Protein AF-A0ABD1EF48-F1 (afdb_monomer_lite)

Structure (mmCIF, N/CA/C/O backbone):
data_AF-A0ABD1EF48-F1
#
_entry.id   AF-A0ABD1EF48-F1
#
loop_
_atom_site.group_PDB
_atom_site.id
_atom_site.type_symbol
_atom_site.label_atom_id
_atom_site.label_alt_id
_atom_site.label_comp_id
_atom_site.label_asym_id
_atom_site.label_entity_id
_atom_site.label_seq_id
_atom_site.pdbx_PDB_ins_code
_atom_site.Cartn_x
_atom_site.Cartn_y
_atom_site.Cartn_z
_atom_site.occupancy
_atom_site.B_iso_or_equiv
_atom_site.auth_seq_id
_atom_site.auth_comp_id
_atom_site.auth_asym_id
_atom_site.auth_atom_id
_atom_site.pdbx_PDB_model_num
ATOM 1 N N . MET A 1 1 ? 4.034 -10.628 6.344 1.00 58.25 1 MET A N 1
ATOM 2 C CA . MET A 1 1 ? 2.666 -10.554 5.795 1.00 58.25 1 MET A CA 1
ATOM 3 C C . MET A 1 1 ? 2.713 -9.845 4.451 1.00 58.25 1 MET A C 1
ATOM 5 O O . MET A 1 1 ? 3.272 -8.756 4.382 1.00 58.25 1 MET A O 1
ATOM 9 N N . HIS A 1 2 ? 2.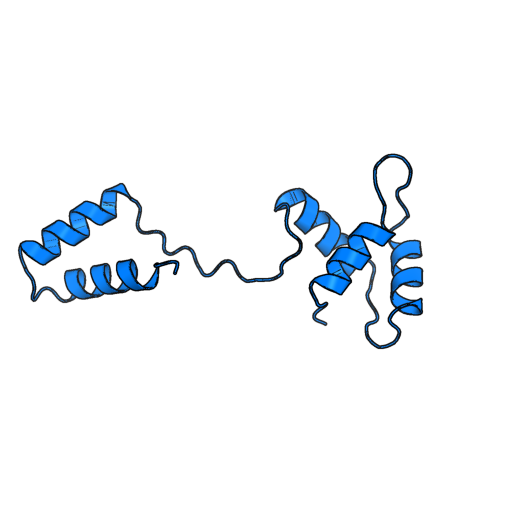194 -10.466 3.394 1.00 77.94 2 HIS A N 1
ATOM 10 C CA . HIS A 1 2 ? 2.224 -9.905 2.045 1.00 77.94 2 HIS A CA 1
ATOM 11 C C . HIS A 1 2 ? 0.788 -9.672 1.573 1.00 77.94 2 HIS A C 1
ATOM 13 O O . HIS A 1 2 ? 0.048 -10.626 1.367 1.00 77.94 2 HIS A O 1
ATOM 19 N N . LEU A 1 3 ? 0.389 -8.406 1.439 1.00 87.50 3 LEU A N 1
ATOM 20 C CA . LEU A 1 3 ? -0.914 -8.065 0.869 1.00 87.50 3 LEU A CA 1
ATOM 21 C C . LEU A 1 3 ? -0.887 -8.288 -0.640 1.00 87.50 3 LEU A C 1
ATOM 23 O O . LEU A 1 3 ? 0.102 -7.977 -1.302 1.00 87.50 3 LEU A O 1
ATOM 27 N N . VAL A 1 4 ? -1.973 -8.779 -1.218 1.00 91.06 4 VAL A N 1
ATOM 28 C CA . VAL A 1 4 ? -2.109 -8.749 -2.680 1.00 91.06 4 VAL A CA 1
ATOM 29 C C . VAL A 1 4 ? -2.370 -7.318 -3.159 1.00 91.06 4 VAL A C 1
ATOM 31 O O . VAL A 1 4 ? -2.723 -6.427 -2.385 1.00 91.06 4 VAL A O 1
ATOM 34 N N . GLU A 1 5 ? -2.163 -7.057 -4.448 1.00 91.31 5 GLU A N 1
ATOM 35 C CA . GLU A 1 5 ? -2.295 -5.704 -4.998 1.00 91.31 5 GLU A CA 1
ATOM 36 C C . GLU A 1 5 ? -3.704 -5.127 -4.801 1.00 91.31 5 GLU A C 1
ATOM 38 O O . GLU A 1 5 ? -3.836 -3.986 -4.363 1.00 91.31 5 GLU A O 1
ATOM 43 N N . SER A 1 6 ? -4.745 -5.943 -4.987 1.00 92.25 6 SER A N 1
ATOM 44 C CA . SER A 1 6 ? -6.141 -5.564 -4.730 1.00 92.25 6 SER A CA 1
ATOM 45 C C . SER A 1 6 ? -6.383 -5.135 -3.280 1.00 92.25 6 SER A C 1
ATOM 47 O O . SER A 1 6 ? -7.084 -4.157 -3.030 1.00 92.25 6 SER A O 1
ATOM 49 N N . GLN A 1 7 ? -5.752 -5.806 -2.314 1.00 92.88 7 GLN A N 1
ATOM 50 C CA . GLN A 1 7 ? -5.812 -5.424 -0.906 1.00 92.88 7 GLN A CA 1
ATOM 51 C C . GLN A 1 7 ? -5.109 -4.085 -0.669 1.00 92.88 7 GLN A C 1
ATOM 53 O O . GLN A 1 7 ? -5.680 -3.226 -0.007 1.00 92.88 7 GLN A O 1
ATOM 58 N N . ARG A 1 8 ? -3.923 -3.852 -1.253 1.00 92.69 8 ARG A N 1
ATOM 59 C CA . ARG A 1 8 ? -3.220 -2.554 -1.152 1.00 92.69 8 ARG A CA 1
ATOM 60 C C . ARG A 1 8 ? -4.010 -1.410 -1.799 1.00 92.69 8 ARG A C 1
ATOM 62 O O . ARG A 1 8 ? -4.022 -0.304 -1.267 1.00 92.69 8 ARG A O 1
ATOM 69 N N . ILE A 1 9 ? -4.693 -1.665 -2.913 1.00 93.38 9 ILE A N 1
ATOM 70 C CA . ILE A 1 9 ? -5.620 -0.699 -3.521 1.00 93.38 9 ILE A CA 1
ATOM 71 C C . ILE A 1 9 ? -6.781 -0.434 -2.563 1.00 93.38 9 ILE A C 1
ATOM 73 O O . ILE A 1 9 ? -7.102 0.721 -2.296 1.00 93.38 9 ILE A O 1
ATOM 77 N N . GLY A 1 10 ? -7.350 -1.489 -1.975 1.00 93.62 10 GLY A N 1
ATOM 78 C CA . GLY A 1 10 ? -8.373 -1.377 -0.939 1.00 93.62 10 GLY A CA 1
ATOM 79 C C . GLY A 1 10 ? -7.923 -0.510 0.237 1.00 93.62 10 GLY A C 1
ATOM 80 O O . GLY A 1 10 ? -8.693 0.336 0.685 1.00 93.62 10 GLY A O 1
ATOM 81 N N . VAL A 1 11 ? -6.663 -0.646 0.671 1.00 93.50 11 VAL A N 1
ATOM 82 C CA . VAL A 1 11 ? -6.066 0.215 1.702 1.00 93.50 11 VAL A CA 1
ATOM 83 C C . VAL A 1 11 ? -6.154 1.689 1.288 1.00 93.50 11 VAL A C 1
ATOM 85 O O . VAL A 1 11 ? -6.669 2.511 2.042 1.00 93.50 11 VAL A O 1
ATOM 88 N N . LEU A 1 12 ? -5.708 2.032 0.077 1.00 92.62 12 LEU A N 1
ATOM 89 C CA . LEU A 1 12 ? -5.745 3.414 -0.418 1.00 92.62 12 LEU A CA 1
ATOM 90 C C . LEU A 1 12 ? -7.176 3.950 -0.575 1.00 92.62 12 LEU A C 1
ATOM 92 O O . LEU A 1 12 ? -7.443 5.094 -0.211 1.00 92.62 12 LEU A O 1
ATOM 96 N N . MET A 1 13 ? -8.109 3.124 -1.054 1.00 93.19 13 MET A N 1
ATOM 97 C CA . MET A 1 13 ? -9.522 3.500 -1.177 1.00 93.19 13 MET A CA 1
ATOM 98 C C . MET A 1 13 ? -10.162 3.784 0.189 1.00 93.19 13 MET A C 1
ATOM 100 O O . MET A 1 13 ? -10.938 4.729 0.323 1.00 93.19 13 MET A O 1
ATOM 104 N N . MET A 1 14 ? -9.830 2.988 1.209 1.00 92.88 14 MET A N 1
ATOM 105 C CA . MET A 1 14 ? -10.346 3.163 2.570 1.00 92.88 14 MET A CA 1
ATOM 106 C C . MET A 1 14 ? -9.764 4.393 3.272 1.00 92.88 14 MET A C 1
ATOM 108 O O . MET A 1 14 ? -10.483 5.039 4.035 1.00 92.88 14 MET A O 1
ATOM 112 N N . ILE A 1 15 ? -8.504 4.750 3.001 1.00 91.81 15 ILE A N 1
ATOM 113 C CA . ILE A 1 15 ? -7.904 6.002 3.494 1.00 91.81 15 ILE A CA 1
ATOM 114 C C . ILE A 1 15 ? -8.685 7.211 2.964 1.00 91.81 15 ILE A C 1
ATOM 116 O O . ILE A 1 15 ? -8.922 8.154 3.715 1.00 91.81 15 ILE A O 1
ATOM 120 N N . GLY A 1 16 ? -9.119 7.166 1.702 1.00 88.44 16 GLY A N 1
ATOM 121 C CA . GLY A 1 16 ? -9.829 8.265 1.050 1.00 88.44 16 GLY A CA 1
ATOM 122 C C . GLY A 1 16 ? -8.891 9.309 0.434 1.00 88.44 16 GLY A C 1
ATOM 123 O O . GLY A 1 16 ? -7.686 9.091 0.297 1.00 88.44 16 GLY A O 1
ATOM 124 N N . TYR A 1 17 ? -9.458 10.442 0.011 1.00 86.19 17 TYR A N 1
ATOM 125 C CA . TYR A 1 17 ? -8.735 11.496 -0.709 1.00 86.19 17 TYR A CA 1
ATOM 126 C C . TYR A 1 17 ? -9.231 12.901 -0.333 1.00 86.19 17 TYR A C 1
ATOM 128 O O . TYR A 1 17 ? -10.404 13.101 -0.001 1.00 86.19 17 TYR A O 1
ATOM 136 N N . GLY A 1 18 ? -8.326 13.883 -0.416 1.00 83.50 18 GLY A N 1
ATOM 137 C CA . GLY A 1 18 ? -8.609 15.294 -0.154 1.00 83.50 18 GLY A CA 1
ATOM 138 C C . GLY A 1 18 ? -9.121 15.526 1.268 1.00 83.50 18 GLY A C 1
ATOM 139 O O . GLY A 1 18 ? -8.529 15.068 2.244 1.00 83.50 18 GLY A O 1
ATOM 140 N N . ASN A 1 19 ? -10.263 16.201 1.385 1.00 86.00 19 ASN A N 1
ATOM 141 C CA . ASN A 1 19 ? -10.855 16.549 2.680 1.00 86.00 19 ASN A CA 1
ATOM 142 C C . ASN A 1 19 ? -11.533 15.357 3.380 1.00 86.00 19 ASN A C 1
ATOM 144 O O . ASN A 1 19 ? -11.949 15.476 4.527 1.00 86.00 19 ASN A O 1
ATOM 148 N N . ARG A 1 20 ? -11.662 14.206 2.705 1.00 83.56 20 ARG A N 1
ATOM 149 C CA . ARG A 1 20 ? -12.294 12.988 3.240 1.00 83.56 20 ARG A CA 1
ATOM 150 C C . ARG A 1 20 ? -11.249 11.911 3.520 1.00 83.56 20 ARG A C 1
ATOM 152 O O . ARG A 1 20 ? -11.368 10.787 3.035 1.00 83.56 20 ARG A O 1
ATOM 159 N N . THR A 1 21 ? -10.209 12.278 4.265 1.00 88.62 21 THR A N 1
ATOM 160 C CA . THR A 1 21 ? -9.142 11.349 4.652 1.00 88.62 21 THR A CA 1
ATOM 161 C C . THR A 1 21 ? -9.418 10.795 6.049 1.00 88.62 21 THR A C 1
ATOM 163 O O . THR A 1 21 ? -9.622 11.567 6.985 1.00 88.62 21 THR A O 1
ATOM 166 N N . ARG A 1 22 ? -9.428 9.468 6.197 1.00 91.50 22 ARG A N 1
ATOM 167 C CA . ARG A 1 22 ? -9.542 8.792 7.500 1.00 91.50 22 ARG A CA 1
ATOM 168 C C . ARG A 1 22 ? -8.198 8.735 8.214 1.00 91.50 22 ARG A C 1
ATOM 170 O O . ARG A 1 22 ? -7.143 8.770 7.577 1.00 91.50 22 ARG A O 1
ATOM 177 N N . LYS A 1 23 ? -8.242 8.585 9.539 1.00 91.19 23 LYS A N 1
ATOM 178 C CA . LYS A 1 23 ? -7.049 8.277 10.338 1.00 91.19 23 LYS A CA 1
ATOM 179 C C . LYS A 1 23 ? -6.581 6.850 10.053 1.00 91.19 23 LYS A C 1
ATOM 181 O O . LYS A 1 23 ? -7.390 5.957 9.803 1.00 91.19 23 LYS A O 1
ATOM 186 N N . GLU A 1 24 ? -5.276 6.619 10.141 1.00 89.06 24 GLU A N 1
ATOM 187 C CA . GLU A 1 24 ? -4.677 5.304 9.899 1.00 89.06 24 GLU A CA 1
ATOM 188 C C . GLU A 1 24 ? -5.169 4.240 10.887 1.00 89.06 24 GLU A C 1
ATOM 190 O O . GLU A 1 24 ? -5.271 3.077 10.510 1.00 89.06 24 GLU A O 1
ATOM 195 N N . SER A 1 25 ? -5.498 4.628 12.125 1.00 90.31 25 SER A N 1
ATOM 196 C CA . SER A 1 25 ? -6.059 3.728 13.139 1.00 90.31 25 SER A CA 1
ATOM 197 C C . SER A 1 25 ? -7.436 3.199 12.734 1.00 90.31 25 SER A C 1
ATOM 199 O O . SER A 1 25 ? -7.620 1.996 12.622 1.00 90.31 25 SER A O 1
ATOM 201 N N . GLU A 1 26 ? -8.359 4.103 12.408 1.00 91.00 26 GLU A N 1
ATOM 202 C CA . GLU A 1 26 ? -9.724 3.777 11.980 1.00 91.00 26 GLU A CA 1
ATOM 203 C C . GLU A 1 26 ? -9.718 2.924 10.708 1.00 91.00 26 GLU A C 1
ATOM 205 O O . GLU A 1 26 ? -10.470 1.964 10.558 1.00 91.00 26 GLU A O 1
ATOM 210 N N . MET A 1 27 ? -8.826 3.260 9.780 1.00 91.06 27 MET A N 1
ATOM 211 C CA . MET A 1 27 ? -8.659 2.502 8.554 1.00 91.06 27 MET A CA 1
ATOM 212 C C . MET A 1 27 ? -8.124 1.087 8.824 1.00 91.06 27 MET A C 1
ATOM 214 O O . MET A 1 27 ? -8.575 0.138 8.180 1.00 91.06 27 MET A O 1
ATOM 218 N N . CYS A 1 28 ? -7.191 0.940 9.768 1.00 93.31 28 CYS A N 1
ATOM 219 C CA . CYS A 1 28 ? -6.669 -0.357 10.184 1.00 93.31 28 CYS A CA 1
ATOM 220 C C . CYS A 1 28 ? -7.801 -1.239 10.722 1.00 93.31 28 CYS A C 1
ATOM 222 O O . CYS A 1 28 ? -7.950 -2.374 10.273 1.00 93.31 28 CYS A O 1
ATOM 224 N N . ASP A 1 29 ? -8.640 -0.688 11.599 1.00 93.75 29 ASP A N 1
ATOM 225 C CA . ASP A 1 29 ? -9.785 -1.396 12.173 1.00 93.75 29 ASP A CA 1
ATOM 226 C C . ASP A 1 29 ? -10.763 -1.842 11.075 1.00 93.75 29 ASP A C 1
ATOM 228 O O . ASP A 1 29 ? -11.119 -3.017 10.988 1.00 93.75 29 ASP A O 1
ATOM 232 N N . LEU A 1 30 ? -11.122 -0.938 10.156 1.00 93.50 30 LEU A N 1
ATOM 233 C CA . LEU A 1 30 ? -12.004 -1.246 9.024 1.00 93.50 30 LEU A CA 1
ATOM 234 C C . LEU A 1 30 ? -11.435 -2.331 8.103 1.00 93.50 30 LEU A C 1
ATOM 236 O O . LEU A 1 30 ? -12.168 -3.210 7.641 1.00 93.50 30 LEU A O 1
ATOM 240 N N . PHE A 1 31 ? -10.135 -2.272 7.812 1.00 94.00 31 PHE A N 1
ATOM 241 C CA . PHE A 1 31 ? -9.485 -3.266 6.967 1.00 94.00 31 PHE A CA 1
ATOM 242 C C . PHE A 1 31 ? -9.488 -4.642 7.635 1.00 94.00 31 PHE A C 1
ATOM 244 O O . PHE A 1 31 ? -9.806 -5.632 6.978 1.00 94.00 31 PHE A O 1
ATOM 251 N N . ASN A 1 32 ? -9.185 -4.696 8.930 1.00 93.62 32 ASN A N 1
ATOM 252 C CA . ASN A 1 32 ? -9.100 -5.936 9.697 1.00 93.62 32 ASN A CA 1
ATOM 253 C C . ASN A 1 32 ? -10.472 -6.587 9.903 1.00 93.62 32 ASN A C 1
ATOM 255 O O . ASN A 1 32 ? -10.573 -7.809 9.872 1.00 93.62 32 ASN A O 1
ATOM 259 N N . VAL A 1 33 ? -11.537 -5.787 10.015 1.00 94.62 33 VAL A N 1
ATOM 260 C CA . VAL A 1 33 ? -12.922 -6.288 9.999 1.00 94.62 33 VAL A CA 1
ATOM 261 C C . VAL A 1 33 ? -13.282 -6.878 8.633 1.00 94.62 33 VAL A C 1
ATOM 263 O O . VAL A 1 33 ? -13.924 -7.922 8.559 1.00 94.62 33 VAL A O 1
ATOM 266 N N . LYS A 1 34 ? -12.868 -6.231 7.535 1.00 92.00 34 LYS A N 1
ATOM 267 C CA . LYS A 1 34 ? -13.160 -6.711 6.175 1.00 92.00 34 LYS A CA 1
ATOM 268 C C . LYS A 1 34 ? -12.349 -7.954 5.794 1.00 92.00 34 LYS A C 1
ATOM 270 O O . LYS A 1 34 ? -12.841 -8.788 5.038 1.00 92.00 34 LYS A O 1
ATOM 275 N N . TYR A 1 35 ? -11.112 -8.052 6.271 1.00 90.56 35 TYR A N 1
ATOM 276 C CA . TYR A 1 35 ? -10.179 -9.132 5.958 1.00 90.56 35 TYR A CA 1
ATOM 277 C C . TYR A 1 35 ? -9.623 -9.746 7.252 1.00 90.56 35 TYR A C 1
ATOM 279 O O . TYR A 1 35 ? -8.457 -9.515 7.580 1.00 90.56 35 TYR A O 1
ATOM 287 N N . PRO A 1 36 ? -10.427 -10.547 7.976 1.00 88.19 36 PRO A N 1
ATOM 288 C CA . PRO A 1 36 ? -10.023 -11.112 9.265 1.00 88.19 36 PRO A CA 1
ATOM 289 C C . PRO A 1 36 ? -8.783 -12.011 9.150 1.00 88.19 36 PRO A C 1
ATOM 291 O O . PRO A 1 36 ? -7.915 -11.983 10.019 1.00 88.19 36 PRO A O 1
ATOM 294 N N . ASP A 1 37 ? -8.632 -12.719 8.028 1.00 89.25 37 ASP A N 1
ATOM 295 C CA . ASP A 1 37 ? -7.476 -13.590 7.769 1.00 89.25 37 ASP A CA 1
ATOM 296 C C . ASP A 1 37 ? -6.188 -12.814 7.438 1.00 89.25 37 ASP A C 1
ATOM 298 O O . ASP A 1 37 ? -5.100 -13.385 7.372 1.00 89.25 37 ASP A O 1
ATOM 302 N N . HIS A 1 38 ? -6.297 -11.507 7.182 1.00 85.38 38 HIS A N 1
ATOM 303 C CA . HIS A 1 38 ? -5.194 -10.660 6.736 1.00 85.38 38 HIS A CA 1
ATOM 304 C C . HIS A 1 38 ? -5.120 -9.393 7.587 1.00 85.38 38 HIS A C 1
ATOM 306 O O . HIS A 1 38 ? -5.243 -8.276 7.084 1.00 85.38 38 HIS A O 1
ATOM 312 N N . HIS A 1 39 ? -4.855 -9.572 8.878 1.00 90.75 39 HIS A N 1
ATOM 313 C CA . HIS A 1 39 ? -4.771 -8.467 9.823 1.00 90.75 39 HIS A CA 1
ATOM 314 C C . HIS A 1 39 ? -3.540 -7.583 9.576 1.00 90.75 39 HIS A C 1
ATOM 316 O O . HIS A 1 39 ? -2.398 -8.033 9.677 1.00 90.75 39 HIS A O 1
ATOM 322 N N . ILE A 1 40 ? -3.755 -6.304 9.286 1.00 92.00 40 ILE A N 1
ATOM 323 C CA . ILE A 1 40 ? -2.703 -5.301 9.124 1.00 92.00 40 ILE A CA 1
ATOM 324 C C . ILE A 1 40 ? -2.537 -4.468 10.396 1.00 92.00 40 ILE A C 1
ATOM 326 O O . ILE A 1 40 ? -3.374 -4.479 11.296 1.00 92.00 40 ILE A O 1
ATOM 330 N N . ILE A 1 41 ? -1.426 -3.738 10.457 1.00 93.25 41 ILE A N 1
ATOM 331 C CA . ILE A 1 41 ? -1.124 -2.753 11.498 1.00 93.25 41 ILE A CA 1
ATOM 332 C C . ILE A 1 41 ? -0.948 -1.371 10.862 1.00 93.25 41 ILE A C 1
ATOM 334 O O . ILE A 1 41 ? -0.646 -1.262 9.669 1.00 93.25 41 ILE A O 1
ATOM 338 N N . GLN A 1 42 ? -1.037 -0.308 11.664 1.00 93.12 42 GLN A N 1
ATOM 339 C CA . GLN A 1 42 ? -0.877 1.076 11.187 1.00 93.12 42 GLN A CA 1
ATOM 340 C C . GLN A 1 42 ? 0.446 1.313 10.438 1.00 93.12 42 GLN A C 1
ATOM 342 O O . GLN A 1 42 ? 0.483 2.053 9.455 1.00 93.12 42 GLN A O 1
ATOM 347 N N . ALA A 1 43 ? 1.537 0.649 10.841 1.00 92.25 43 ALA A N 1
ATOM 348 C CA . ALA A 1 43 ? 2.820 0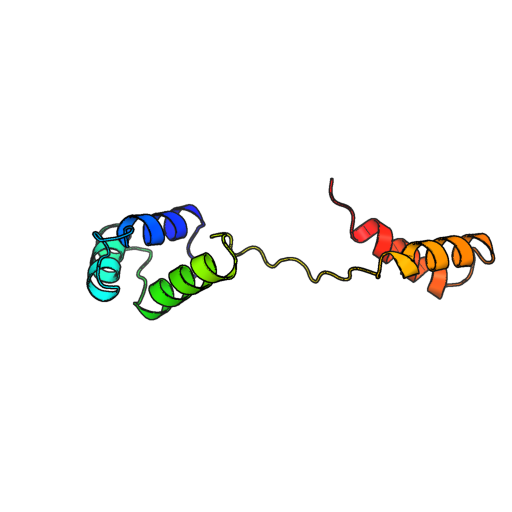.743 10.141 1.00 92.25 43 ALA A CA 1
ATOM 349 C C . ALA A 1 43 ? 2.723 0.262 8.678 1.00 92.25 43 ALA A C 1
ATOM 351 O O . ALA A 1 43 ? 3.310 0.868 7.781 1.00 92.25 43 ALA A O 1
ATOM 352 N N . THR A 1 44 ? 1.930 -0.782 8.419 1.00 91.62 44 THR A N 1
ATOM 353 C CA . THR A 1 44 ? 1.661 -1.303 7.071 1.00 91.62 44 THR A CA 1
ATOM 354 C C . THR A 1 44 ? 0.894 -0.282 6.235 1.00 91.62 44 THR A C 1
ATOM 356 O O . THR A 1 44 ? 1.267 -0.020 5.091 1.00 91.62 44 THR A O 1
ATOM 359 N N . VAL A 1 45 ? -0.131 0.346 6.820 1.00 92.31 45 VAL A N 1
ATOM 360 C CA . VAL A 1 45 ? -0.920 1.415 6.183 1.00 92.31 45 VAL A CA 1
ATOM 361 C C . VAL A 1 45 ? -0.019 2.588 5.795 1.00 92.31 45 VAL A C 1
ATOM 363 O O . VAL A 1 45 ? -0.018 3.023 4.642 1.00 92.31 45 VAL A O 1
ATOM 366 N N . ASN A 1 46 ? 0.820 3.045 6.728 1.00 92.56 46 ASN A N 1
ATOM 367 C CA . ASN A 1 46 ? 1.772 4.129 6.494 1.00 92.56 46 ASN A CA 1
ATOM 368 C C . ASN A 1 46 ? 2.776 3.796 5.392 1.00 92.56 46 ASN A C 1
ATOM 370 O O . ASN A 1 46 ? 3.014 4.628 4.517 1.00 92.56 46 ASN A O 1
ATOM 374 N N . LYS A 1 47 ? 3.318 2.574 5.382 1.00 91.69 47 LYS A N 1
ATOM 375 C CA . LYS A 1 47 ? 4.240 2.121 4.334 1.00 91.69 47 LYS A CA 1
ATOM 376 C C . LYS A 1 47 ? 3.586 2.153 2.951 1.00 91.69 47 LYS A C 1
ATOM 378 O O . LYS A 1 47 ? 4.203 2.635 2.003 1.00 91.69 47 LYS A O 1
ATOM 383 N N . ILE A 1 48 ? 2.344 1.681 2.832 1.00 91.75 48 ILE A N 1
ATOM 384 C CA . ILE A 1 48 ? 1.595 1.688 1.565 1.00 91.75 48 ILE A CA 1
ATOM 385 C C . ILE A 1 48 ? 1.304 3.122 1.119 1.00 91.75 48 ILE A C 1
ATOM 387 O O . ILE A 1 48 ? 1.573 3.466 -0.032 1.00 91.75 48 ILE A O 1
ATOM 391 N N . LYS A 1 49 ? 0.823 3.975 2.032 1.00 91.56 49 LYS A N 1
ATOM 392 C CA . LYS A 1 49 ? 0.546 5.391 1.756 1.00 91.56 4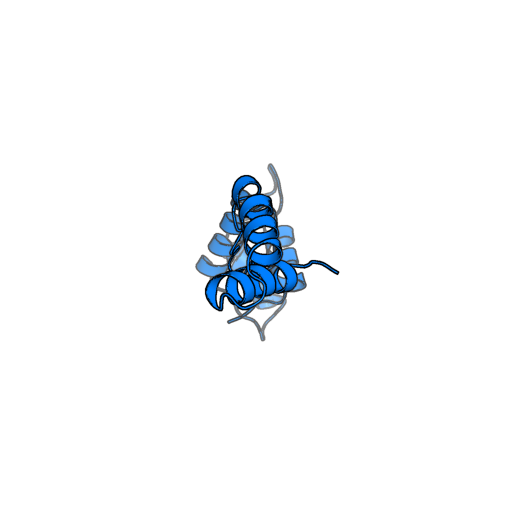9 LYS A CA 1
ATOM 393 C C . LYS A 1 49 ? 1.801 6.121 1.287 1.00 91.56 49 LYS A C 1
ATOM 395 O O . LYS A 1 49 ? 1.768 6.817 0.274 1.00 91.56 49 LYS A O 1
ATOM 400 N N . TRP A 1 50 ? 2.902 5.957 2.017 1.00 91.62 50 TRP A N 1
ATOM 401 C CA . TRP A 1 50 ? 4.183 6.571 1.689 1.00 91.62 50 TRP A CA 1
ATOM 402 C C . TRP A 1 50 ? 4.664 6.117 0.315 1.00 91.62 50 TRP A C 1
ATOM 404 O O . TRP A 1 50 ? 4.920 6.957 -0.540 1.00 91.62 50 TRP A O 1
ATOM 414 N N . LYS A 1 51 ? 4.686 4.804 0.066 1.00 91.25 51 LYS A N 1
ATOM 415 C CA . LYS A 1 51 ? 5.122 4.237 -1.212 1.00 91.25 51 LYS A CA 1
ATOM 416 C C . LYS A 1 51 ? 4.276 4.726 -2.384 1.00 91.25 51 LYS A C 1
ATOM 418 O O . LYS A 1 51 ? 4.820 5.058 -3.430 1.00 91.25 51 LYS A O 1
ATOM 423 N N . PHE A 1 52 ? 2.957 4.785 -2.222 1.00 91.31 52 PHE A N 1
ATOM 424 C CA . PHE A 1 52 ? 2.085 5.297 -3.274 1.00 91.31 52 PHE A CA 1
ATOM 425 C C . PHE A 1 52 ? 2.372 6.773 -3.568 1.00 91.31 52 PHE A C 1
ATOM 427 O O . PHE A 1 52 ? 2.462 7.154 -4.728 1.00 91.31 52 PHE A O 1
ATOM 434 N N . ARG A 1 53 ? 2.594 7.594 -2.534 1.00 89.75 53 ARG A N 1
ATOM 435 C CA . ARG A 1 53 ? 2.936 9.014 -2.706 1.00 89.75 53 ARG A CA 1
ATOM 436 C C . ARG A 1 53 ? 4.314 9.235 -3.331 1.00 89.75 53 ARG A C 1
ATOM 438 O O . ARG A 1 53 ? 4.474 10.198 -4.069 1.00 89.75 53 ARG A O 1
ATOM 445 N N . THR A 1 54 ? 5.298 8.389 -3.029 1.00 90.19 54 THR A N 1
ATOM 446 C CA . THR A 1 54 ? 6.677 8.560 -3.515 1.00 90.19 54 THR A CA 1
ATOM 447 C C . THR A 1 54 ? 6.921 7.915 -4.872 1.00 90.19 54 THR A C 1
ATOM 449 O O . THR A 1 54 ? 7.632 8.482 -5.695 1.00 90.19 54 THR A O 1
ATOM 452 N N . VAL A 1 55 ? 6.352 6.734 -5.113 1.00 89.69 55 VAL A N 1
ATOM 453 C CA . VAL A 1 55 ? 6.616 5.932 -6.319 1.00 89.69 55 VAL A CA 1
ATOM 454 C C . VAL A 1 55 ? 5.449 5.977 -7.312 1.00 89.69 55 VAL A C 1
ATOM 456 O O . VAL A 1 55 ? 5.643 5.699 -8.492 1.00 89.69 55 VAL A O 1
ATOM 459 N N . GLY A 1 56 ? 4.236 6.311 -6.863 1.00 87.81 56 GLY A N 1
ATOM 460 C CA . GLY A 1 56 ? 3.053 6.417 -7.724 1.00 87.81 56 GLY A CA 1
ATOM 461 C C . GLY A 1 56 ? 2.391 5.085 -8.085 1.00 87.81 56 GLY A C 1
ATOM 462 O O . GLY A 1 56 ? 1.446 5.075 -8.867 1.00 87.81 56 GLY A O 1
ATOM 463 N N . HIS A 1 57 ? 2.846 3.952 -7.533 1.00 87.56 57 HIS A N 1
ATOM 464 C CA . HIS A 1 57 ? 2.238 2.644 -7.792 1.00 87.56 57 HIS A CA 1
ATOM 465 C C . HIS A 1 57 ? 2.098 1.780 -6.536 1.00 87.56 57 HIS A C 1
ATOM 467 O O . HIS A 1 57 ? 2.882 1.858 -5.589 1.00 87.56 57 HIS A O 1
ATOM 473 N N . VAL A 1 58 ? 1.101 0.895 -6.560 1.00 88.69 58 VAL A N 1
ATOM 474 C CA . VAL A 1 58 ? 0.781 -0.050 -5.474 1.00 88.69 58 VAL A CA 1
ATOM 475 C C . VAL A 1 58 ? 1.541 -1.371 -5.567 1.00 88.69 58 VAL A C 1
ATOM 477 O O . VAL A 1 58 ? 1.654 -2.083 -4.568 1.00 88.69 58 VAL A O 1
ATOM 480 N N . SER A 1 59 ? 2.088 -1.697 -6.741 1.00 84.38 59 SER A N 1
ATOM 481 C CA . SER A 1 59 ? 2.741 -2.986 -6.969 1.00 84.38 59 SER A CA 1
ATOM 482 C C . SER A 1 59 ? 3.983 -3.170 -6.097 1.00 84.38 59 SER A C 1
ATOM 484 O O . SER A 1 59 ? 4.821 -2.271 -6.022 1.00 84.38 59 SER A O 1
ATOM 486 N N . ASP A 1 60 ? 4.117 -4.328 -5.445 1.00 76.19 60 ASP A N 1
ATOM 487 C CA . ASP A 1 60 ? 5.315 -4.733 -4.683 1.00 76.19 60 ASP A CA 1
ATOM 488 C C . ASP A 1 60 ? 6.386 -5.401 -5.533 1.00 76.19 60 ASP A C 1
ATOM 490 O O . ASP A 1 60 ? 7.406 -5.808 -4.981 1.00 76.19 60 ASP A O 1
ATOM 494 N N . LYS A 1 61 ? 6.191 -5.482 -6.858 1.00 67.50 61 LYS A N 1
ATOM 495 C CA . LYS A 1 61 ? 7.223 -6.007 -7.749 1.00 67.50 61 LYS A CA 1
ATOM 496 C C . LYS A 1 61 ? 8.536 -5.289 -7.448 1.00 67.50 61 LYS A C 1
ATOM 498 O O . LYS A 1 61 ? 8.632 -4.066 -7.580 1.00 67.50 61 LYS A O 1
ATOM 503 N N . TYR A 1 62 ? 9.533 -6.072 -7.031 1.00 56.28 62 TYR A N 1
ATOM 504 C CA . TYR A 1 62 ? 10.927 -5.679 -7.128 1.00 56.28 62 TYR A CA 1
ATOM 505 C C . TYR A 1 62 ? 11.092 -5.173 -8.558 1.00 56.28 62 TYR A C 1
ATOM 507 O O . TYR A 1 62 ? 10.941 -5.947 -9.503 1.00 56.28 62 TYR A O 1
ATOM 515 N N . LYS A 1 63 ? 11.346 -3.870 -8.735 1.00 56.22 63 LYS A N 1
ATOM 516 C CA . LYS A 1 63 ? 11.991 -3.421 -9.966 1.00 56.22 63 LYS A CA 1
ATOM 517 C C . LYS A 1 63 ? 13.287 -4.212 -9.972 1.00 56.22 63 LYS A C 1
ATOM 519 O O . LYS A 1 63 ? 14.150 -3.946 -9.133 1.00 56.22 63 LYS A O 1
ATOM 524 N N . GLY A 1 64 ? 13.345 -5.262 -10.796 1.00 48.78 64 GLY A N 1
ATOM 525 C CA . GLY A 1 64 ? 14.554 -6.046 -10.996 1.00 48.78 64 GLY A CA 1
ATOM 526 C C . GLY A 1 64 ? 15.706 -5.066 -11.116 1.00 48.78 64 GLY A C 1
ATOM 527 O O . GLY A 1 64 ? 15.524 -3.983 -11.680 1.00 48.78 64 GLY A O 1
ATOM 528 N N . ARG A 1 65 ? 16.827 -5.381 -10.458 1.00 49.94 65 ARG A N 1
ATOM 529 C CA . ARG A 1 65 ? 18.024 -4.541 -10.443 1.00 49.94 65 ARG A CA 1
ATOM 530 C C . ARG A 1 65 ? 18.199 -3.991 -11.852 1.00 49.94 65 ARG A C 1
ATOM 532 O O . ARG A 1 65 ? 18.465 -4.757 -12.767 1.00 49.94 65 ARG A O 1
ATOM 539 N N . ASN A 1 66 ? 17.979 -2.689 -12.025 1.00 53.62 66 ASN A N 1
ATOM 540 C CA . ASN A 1 66 ? 18.255 -2.035 -13.288 1.00 53.62 66 ASN A CA 1
ATOM 541 C C . ASN A 1 66 ? 19.778 -2.069 -13.425 1.00 53.62 66 ASN A C 1
ATOM 543 O O . ASN A 1 66 ? 20.451 -1.098 -13.088 1.00 53.62 66 ASN A O 1
ATOM 547 N N . SER A 1 67 ? 20.346 -3.177 -13.895 1.00 53.66 67 SER A N 1
ATOM 548 C CA . SER A 1 67 ? 21.656 -3.190 -14.531 1.00 53.66 67 SER A CA 1
ATOM 549 C C . SER A 1 67 ? 21.498 -2.507 -15.885 1.00 53.66 67 SER A C 1
ATOM 551 O O . SER A 1 67 ? 21.714 -3.101 -16.935 1.00 53.66 67 SER A O 1
ATOM 553 N N . LYS A 1 68 ? 21.041 -1.249 -15.868 1.00 58.09 68 LYS A N 1
ATOM 554 C CA . LYS A 1 68 ? 21.063 -0.403 -17.047 1.00 58.09 68 LYS A CA 1
ATOM 555 C C . LYS A 1 68 ? 22.529 -0.113 -17.294 1.00 58.09 68 LYS A C 1
ATOM 557 O O . LYS A 1 68 ? 23.113 0.754 -16.649 1.00 58.09 68 LYS A O 1
ATOM 562 N N . ILE A 1 69 ? 23.120 -0.885 -18.200 1.00 64.81 69 ILE A N 1
ATOM 563 C CA . ILE A 1 69 ? 24.303 -0.438 -18.918 1.00 64.81 69 ILE A CA 1
ATOM 564 C C . ILE A 1 69 ? 23.917 0.936 -19.497 1.00 64.81 69 ILE A C 1
ATOM 566 O O . ILE A 1 69 ? 22.876 1.021 -20.164 1.00 64.81 69 ILE A O 1
ATOM 570 N N . PRO A 1 70 ? 24.660 2.006 -19.168 1.00 69.56 70 PRO A N 1
ATOM 571 C CA . PRO A 1 70 ? 24.417 3.339 -19.709 1.00 69.56 70 PRO A CA 1
ATOM 572 C C . PRO A 1 70 ? 24.299 3.275 -21.237 1.00 69.56 70 PRO A C 1
ATOM 574 O O . PRO A 1 70 ? 25.013 2.493 -21.863 1.00 69.56 70 PRO A O 1
ATOM 577 N N . GLU A 1 71 ? 23.361 4.013 -21.837 1.00 65.88 71 GLU A N 1
ATOM 578 C CA . GLU A 1 71 ? 23.079 3.914 -23.282 1.00 65.88 71 GLU A CA 1
ATOM 579 C C . GLU A 1 71 ? 24.314 4.192 -24.142 1.00 65.88 71 GLU A C 1
ATOM 581 O O . GLU A 1 71 ? 24.559 3.486 -25.116 1.00 65.88 71 GLU A O 1
ATOM 586 N N . ASP A 1 72 ? 25.130 5.147 -23.705 1.00 70.38 72 ASP A N 1
ATOM 587 C CA . ASP A 1 72 ? 26.436 5.500 -24.258 1.00 70.38 72 ASP A CA 1
ATOM 588 C C . ASP A 1 72 ? 27.408 4.313 -24.282 1.00 70.38 72 ASP A C 1
ATOM 590 O O . ASP A 1 72 ? 28.172 4.164 -25.226 1.00 70.38 72 ASP A O 1
ATOM 594 N N . LYS A 1 73 ? 27.317 3.398 -23.311 1.00 69.06 73 LYS A N 1
ATOM 595 C CA . LYS A 1 73 ? 28.179 2.209 -23.228 1.00 69.06 73 LYS A CA 1
ATOM 596 C C . LYS A 1 73 ? 27.622 0.992 -23.959 1.00 69.06 73 LYS A C 1
ATOM 598 O O . LYS A 1 73 ? 28.316 -0.015 -24.088 1.00 69.06 73 LYS A O 1
ATOM 603 N N . LYS A 1 74 ? 26.366 1.036 -24.419 1.00 71.75 74 LYS A N 1
ATOM 604 C CA . LYS A 1 74 ? 25.780 -0.071 -25.192 1.00 71.75 74 LYS A CA 1
ATOM 605 C C . LYS A 1 74 ? 26.457 -0.191 -26.553 1.00 71.75 74 LYS A C 1
ATOM 607 O O . LYS A 1 74 ? 26.751 -1.305 -26.977 1.00 71.75 74 LYS A O 1
ATOM 612 N N . LEU A 1 75 ? 26.721 0.943 -27.204 1.00 72.62 75 LEU A N 1
ATOM 613 C CA . LEU A 1 75 ? 27.342 0.979 -28.526 1.00 72.62 75 LEU A CA 1
ATOM 614 C C . LEU A 1 75 ? 28.795 0.484 -28.477 1.00 72.62 75 LEU A C 1
ATOM 616 O O . LEU A 1 75 ? 29.164 -0.382 -29.265 1.00 72.62 75 LEU A O 1
ATOM 620 N N . ASP A 1 76 ? 29.569 0.928 -27.486 1.00 75.44 76 ASP A N 1
ATOM 621 C CA . ASP A 1 76 ? 30.960 0.493 -27.279 1.00 75.44 76 ASP A CA 1
ATOM 622 C C . ASP A 1 76 ? 31.070 -1.023 -27.031 1.00 75.44 76 ASP A C 1
ATOM 624 O O . ASP A 1 76 ? 31.974 -1.701 -27.530 1.00 75.44 76 ASP A O 1
ATOM 628 N N . ASN A 1 77 ? 30.108 -1.597 -26.304 1.00 69.12 77 ASN A N 1
ATOM 629 C CA . ASN A 1 77 ? 30.051 -3.041 -26.072 1.00 69.12 77 ASN A CA 1
ATOM 630 C C . ASN A 1 77 ? 29.718 -3.827 -27.352 1.00 69.12 77 ASN A C 1
ATOM 632 O O . ASN A 1 77 ? 30.262 -4.909 -27.566 1.00 69.12 77 ASN A O 1
ATOM 636 N N . PHE A 1 78 ? 28.851 -3.293 -28.217 1.00 71.56 78 PHE A N 1
ATOM 637 C CA . PHE A 1 78 ? 28.567 -3.912 -29.514 1.00 71.56 78 PHE A CA 1
ATOM 638 C C . PHE 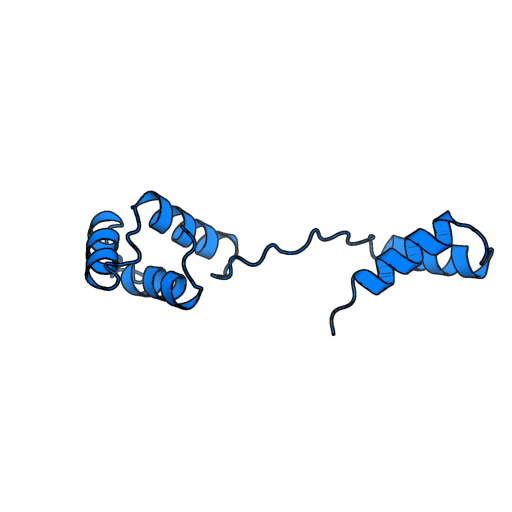A 1 78 ? 29.779 -3.867 -30.447 1.00 71.56 78 PHE A C 1
ATOM 64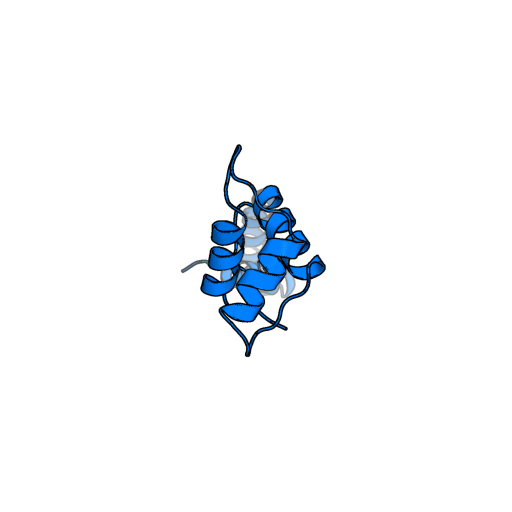0 O O . PHE A 1 78 ? 30.105 -4.877 -31.073 1.00 71.56 78 PHE A O 1
ATOM 647 N N . LEU A 1 79 ? 30.470 -2.727 -30.503 1.00 75.12 79 LEU A N 1
ATOM 648 C CA . LEU A 1 79 ? 31.655 -2.549 -31.343 1.00 75.12 79 LEU A CA 1
ATOM 649 C C . LEU A 1 79 ? 32.808 -3.451 -30.886 1.00 75.12 79 LEU A C 1
ATOM 651 O O . LEU A 1 79 ? 33.391 -4.160 -31.702 1.00 75.12 79 LEU A O 1
ATOM 655 N N . SER A 1 80 ? 33.066 -3.531 -29.578 1.00 74.50 80 SER A N 1
ATOM 656 C CA . SER A 1 80 ? 34.121 -4.404 -29.036 1.00 74.50 80 SER A CA 1
ATOM 657 C C . SER A 1 80 ? 33.868 -5.901 -29.268 1.00 74.50 80 SER A C 1
ATOM 659 O O . SER A 1 80 ? 34.822 -6.667 -29.418 1.00 74.50 80 SER A O 1
ATOM 661 N N . PHE A 1 81 ? 32.606 -6.340 -29.354 1.00 74.50 81 PHE A N 1
ATOM 662 C CA . PHE A 1 81 ? 32.284 -7.706 -29.777 1.00 74.50 81 PHE A CA 1
ATOM 663 C C . PHE A 1 81 ? 32.512 -7.928 -31.275 1.00 74.50 81 PHE A C 1
ATOM 665 O O . PHE A 1 81 ? 33.013 -8.984 -31.658 1.00 74.50 81 PHE A O 1
ATOM 672 N N . GLN A 1 82 ? 32.166 -6.952 -32.119 1.00 76.44 82 GLN A N 1
ATOM 673 C CA . GLN A 1 82 ? 32.429 -7.028 -33.558 1.00 76.44 82 GLN A CA 1
ATOM 674 C C . GLN A 1 82 ? 33.937 -7.099 -33.848 1.00 76.44 82 GLN A C 1
ATOM 676 O O . GLN A 1 82 ? 34.357 -7.851 -34.726 1.00 76.44 82 GLN A O 1
ATOM 681 N N . GLU A 1 83 ? 34.748 -6.355 -33.094 1.00 78.38 83 GLU A N 1
ATOM 682 C CA . GLU A 1 83 ? 36.208 -6.334 -33.231 1.00 78.38 83 GLU A CA 1
ATOM 683 C C . GLU A 1 83 ? 36.883 -7.604 -32.697 1.00 78.38 83 GLU A C 1
ATOM 685 O O . GLU A 1 83 ? 37.857 -8.079 -33.282 1.00 78.38 83 GLU A O 1
ATOM 690 N N . ASN A 1 84 ? 36.376 -8.189 -31.605 1.00 75.12 84 ASN A N 1
ATOM 691 C CA . ASN A 1 84 ? 36.889 -9.452 -31.078 1.00 75.12 84 ASN A CA 1
ATOM 692 C C . ASN A 1 84 ? 35.765 -10.351 -30.530 1.00 75.12 84 ASN A C 1
ATOM 694 O O . ASN A 1 84 ? 35.502 -10.367 -29.319 1.00 75.12 84 ASN A O 1
ATOM 698 N N . PRO A 1 85 ? 35.162 -11.188 -31.394 1.00 71.56 85 PRO A N 1
ATOM 699 C CA . PRO A 1 85 ? 34.031 -12.041 -31.028 1.00 71.56 85 PRO A CA 1
ATOM 700 C C . PRO A 1 85 ? 34.353 -13.087 -29.958 1.00 71.56 85 PRO A C 1
ATOM 702 O O . PRO A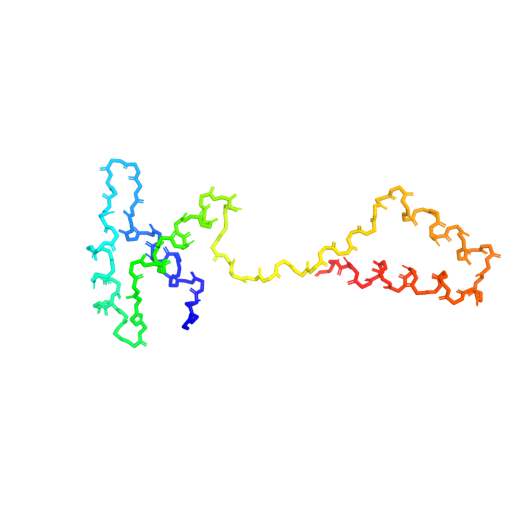 1 85 ? 33.447 -13.639 -29.335 1.00 71.56 85 PRO A O 1
ATOM 705 N N . ASN A 1 86 ? 35.635 -13.393 -29.740 1.00 77.44 86 ASN A N 1
ATOM 706 C CA . ASN A 1 86 ? 36.086 -14.387 -28.768 1.00 77.44 86 ASN A CA 1
ATOM 707 C C . ASN A 1 86 ? 36.463 -13.783 -27.414 1.00 77.44 86 ASN A C 1
ATOM 709 O O . ASN A 1 86 ? 36.789 -14.538 -26.498 1.00 77.44 86 ASN A O 1
ATOM 713 N N . ASN A 1 87 ? 36.382 -12.460 -27.255 1.00 75.44 87 ASN A N 1
ATOM 714 C CA . ASN A 1 87 ? 36.648 -11.821 -25.978 1.00 75.44 87 ASN A CA 1
ATOM 715 C C . ASN A 1 87 ? 35.567 -12.223 -24.946 1.00 75.44 87 ASN A C 1
ATOM 717 O O . ASN A 1 87 ? 34.386 -11.904 -25.130 1.00 75.44 87 ASN A O 1
ATOM 721 N N . PRO A 1 88 ? 35.938 -12.906 -23.845 1.00 68.81 88 PRO A N 1
ATOM 722 C CA . PRO A 1 88 ? 34.983 -13.353 -22.835 1.00 68.81 88 PRO A CA 1
ATOM 723 C C . PRO A 1 88 ? 34.276 -12.184 -22.133 1.00 68.81 88 PRO A C 1
ATOM 725 O O . PRO A 1 88 ? 33.114 -12.324 -21.753 1.00 68.81 88 PRO A O 1
ATOM 728 N N . PHE A 1 89 ? 34.921 -11.017 -22.026 1.00 66.75 89 PHE A N 1
ATOM 729 C CA . PHE A 1 89 ? 34.297 -9.809 -21.482 1.00 66.75 89 PHE A CA 1
ATOM 730 C C . PHE A 1 89 ? 33.232 -9.251 -22.431 1.00 66.75 89 PHE A C 1
ATOM 732 O O . PHE A 1 89 ? 32.132 -8.935 -21.985 1.00 66.75 89 PHE A O 1
ATOM 739 N N . ALA A 1 90 ? 33.506 -9.202 -23.739 1.00 66.44 90 ALA A N 1
ATOM 740 C CA . ALA A 1 90 ? 32.533 -8.744 -24.734 1.00 66.44 90 ALA A CA 1
ATOM 741 C C . ALA A 1 90 ? 31.299 -9.665 -24.790 1.00 66.44 90 ALA A C 1
ATOM 743 O O . ALA A 1 90 ? 30.164 -9.186 -24.817 1.00 66.44 90 ALA A O 1
ATOM 744 N N . LYS A 1 91 ? 31.501 -10.990 -24.699 1.00 66.50 91 LYS A N 1
ATOM 745 C CA . LYS A 1 91 ? 30.402 -11.972 -24.602 1.00 66.50 91 LYS A CA 1
ATOM 746 C C . LYS A 1 91 ? 29.529 -11.757 -23.364 1.00 66.50 91 LYS A C 1
ATOM 748 O O . LYS A 1 91 ? 28.307 -11.766 -23.479 1.00 66.50 91 LYS A O 1
ATOM 753 N N . LEU A 1 92 ? 30.147 -11.535 -22.203 1.00 67.88 92 LEU A N 1
ATOM 754 C CA . LEU A 1 92 ? 29.437 -11.308 -20.941 1.00 67.88 92 LEU A CA 1
ATOM 755 C C . LEU A 1 92 ? 28.687 -9.964 -20.929 1.00 67.88 92 LEU A C 1
ATOM 757 O O . LEU A 1 92 ? 27.609 -9.848 -20.350 1.00 67.88 92 LEU A O 1
ATOM 761 N N . HIS A 1 93 ? 29.223 -8.939 -21.593 1.00 67.06 93 HIS A N 1
ATOM 762 C CA . HIS A 1 93 ? 28.540 -7.654 -21.741 1.00 67.06 93 HIS A CA 1
ATOM 763 C C . HIS A 1 93 ? 27.338 -7.720 -22.691 1.00 67.06 93 HIS A C 1
ATOM 765 O O . HIS A 1 93 ? 26.308 -7.116 -22.386 1.00 67.06 93 HIS A O 1
ATOM 771 N N . LEU A 1 94 ? 27.428 -8.477 -23.790 1.00 66.25 94 LEU A N 1
ATOM 772 C CA . LEU A 1 94 ? 26.293 -8.701 -24.687 1.00 66.25 94 LEU A CA 1
ATOM 773 C C . LEU A 1 94 ? 25.184 -9.534 -24.042 1.00 66.25 94 LEU A C 1
ATOM 775 O O . LEU A 1 94 ? 24.021 -9.159 -24.164 1.00 66.25 94 LEU A O 1
ATOM 779 N N . SER A 1 95 ? 25.505 -10.617 -23.324 1.00 66.94 95 SER A N 1
ATOM 780 C CA . SER A 1 95 ? 24.478 -11.428 -22.649 1.00 66.94 95 SER A CA 1
ATOM 781 C C . SER A 1 95 ? 23.658 -10.588 -21.666 1.00 66.94 95 SER A C 1
ATOM 783 O O . SER A 1 95 ? 22.432 -10.607 -21.702 1.00 66.94 95 SER A O 1
ATOM 785 N N . ASN A 1 96 ? 24.330 -9.728 -20.895 1.00 65.81 96 ASN A N 1
ATOM 786 C CA . ASN A 1 96 ? 23.676 -8.794 -19.976 1.00 65.81 96 ASN A CA 1
ATOM 787 C C . ASN A 1 96 ? 22.798 -7.744 -20.683 1.00 65.81 96 ASN A C 1
ATOM 789 O O . ASN A 1 96 ? 21.886 -7.191 -20.066 1.00 65.81 96 ASN A O 1
ATOM 793 N N . LEU A 1 97 ? 23.072 -7.438 -21.955 1.00 62.53 97 LEU A N 1
ATOM 794 C CA . LEU A 1 97 ? 22.266 -6.517 -22.748 1.00 62.53 97 LEU A CA 1
ATOM 795 C C . LEU A 1 97 ? 20.965 -7.179 -23.225 1.00 62.53 97 LEU A C 1
ATOM 797 O O . LEU A 1 97 ? 19.906 -6.558 -23.140 1.00 62.53 97 LEU A O 1
ATOM 801 N N . PHE A 1 98 ? 21.026 -8.439 -23.661 1.00 61.44 98 PHE A N 1
ATOM 802 C CA . PHE A 1 98 ? 19.852 -9.193 -24.113 1.00 61.44 98 PHE A CA 1
ATOM 803 C C . PHE A 1 98 ? 18.960 -9.665 -22.954 1.00 61.44 98 PHE A C 1
ATOM 805 O O . PHE A 1 98 ? 17.739 -9.639 -23.087 1.00 61.44 98 PHE A O 1
ATOM 812 N N . ASP A 1 99 ? 19.537 -9.958 -21.785 1.00 56.28 99 ASP A N 1
ATOM 813 C CA . ASP A 1 99 ? 18.781 -10.304 -20.568 1.00 56.28 99 ASP A CA 1
ATOM 814 C C . ASP A 1 99 ? 18.013 -9.108 -19.964 1.00 56.28 99 ASP A C 1
ATOM 816 O O . ASP A 1 99 ? 17.159 -9.276 -19.093 1.00 56.28 99 ASP A O 1
ATOM 820 N N . SER A 1 100 ? 18.280 -7.883 -20.435 1.00 54.22 100 SER A N 1
ATOM 821 C CA . SER A 1 100 ? 17.544 -6.668 -20.049 1.00 54.22 100 SER A CA 1
ATOM 822 C C . SER A 1 100 ? 16.316 -6.368 -20.933 1.00 54.22 100 SER A C 1
ATOM 824 O O . SER A 1 100 ? 15.681 -5.319 -20.781 1.00 54.22 100 SER A O 1
ATOM 826 N N . GLY A 1 101 ? 15.971 -7.281 -21.849 1.00 41.81 101 GLY A N 1
ATOM 827 C CA . GLY A 1 101 ? 14.885 -7.147 -22.816 1.00 41.81 101 GLY A CA 1
ATOM 828 C C . GLY A 1 101 ? 13.486 -7.374 -22.238 1.00 41.81 101 GLY A C 1
ATOM 829 O O . GLY A 1 101 ? 13.107 -8.487 -21.888 1.00 41.81 101 GLY A O 1
ATOM 830 N N . HIS A 1 102 ? 12.696 -6.299 -22.220 1.00 41.88 102 HIS A N 1
ATOM 831 C CA . HIS A 1 102 ? 11.241 -6.351 -22.332 1.00 41.88 102 HIS A CA 1
ATOM 832 C C . HIS A 1 102 ? 10.835 -7.097 -23.621 1.00 41.88 102 HIS A C 1
ATOM 834 O O . HIS A 1 102 ? 11.191 -6.651 -24.712 1.00 41.88 102 HIS A O 1
ATOM 840 N N . PHE A 1 103 ? 10.041 -8.158 -23.471 1.00 39.81 103 PHE A N 1
ATOM 841 C CA . PHE A 1 103 ? 8.935 -8.516 -24.364 1.00 39.81 103 PHE A CA 1
ATOM 842 C C . PHE A 1 103 ? 7.644 -8.461 -23.542 1.00 39.81 103 PHE A C 1
ATOM 844 O O . PHE A 1 103 ? 7.699 -8.831 -22.343 1.00 39.81 103 PHE A O 1
#

Organism: Hypothenemus hampei (NCBI:txid57062)

pLDDT: mean 79.3, std 14.52, range [39.81, 94.62]

Foldseek 3Di:
DDDDLVLLVVLVVLQPDDPPGDDLVVSQVVSCVVPVVDRDDSVVSVVSVVCCVPVVGNDPDDPPPCPPPDPVVVVVLVVVCVVPVPPPVSVVSVVVVVVNDDD

Radius of gyration: 22.34 Å; chains: 1; bounding box: 50×31×47 Å

Secondary structure (DSSP, 8-state):
----HHHHHHHHHHH-STT-PPPHHHHHHHHHHH-TTS---HHHHHHHHHHHHHHS--------------HHHHHHHHHHHHH-TT-HHHHHHHHHHHTT---

Sequence (103 aa):
MHLVESQRIGVLMMIGYGNRTRKESEMCDLFNVKYPDHHIIQATVNKIKWKFRTVGHVSDKYKGRNSKIPEDKKLDNFLSFQENPNNPFAKLHLSNLFDSGHF